Protein AF-A0A920GKU1-F1 (afdb_monomer_lite)

Sequence (87 aa):
MLPTEESHFTRREATEGWRLSCQTPVKQDLKIQVPEEVFGVKQWECTVESNENVATFIKELVLRLPEGESVDFRAVDTCSWSARPTR

Secondary structure (DSSP, 8-state):
--TTTGGGS-HHHHHTT---TTT----S-------GGGGG-----PEEEEEEEEETTEEEEEEEPPTT----PPTT------PPPP-

Structure (mmCIF, N/CA/C/O backbone):
data_AF-A0A920GKU1-F1
#
_entry.id   AF-A0A920GKU1-F1
#
loop_
_atom_site.group_PDB
_atom_site.id
_atom_site.type_symbol
_atom_site.label_atom_id
_atom_site.label_alt_id
_atom_site.label_comp_id
_atom_site.label_asym_id
_atom_site.label_entity_id
_atom_site.label_seq_id
_atom_site.pdbx_PDB_ins_code
_atom_site.Cartn_x
_atom_site.Cartn_y
_atom_site.Cartn_z
_atom_site.occupancy
_atom_site.B_iso_or_equiv
_atom_site.auth_seq_id
_atom_site.auth_comp_id
_atom_site.auth_asym_id
_atom_site.auth_atom_id
_atom_site.pdbx_PDB_model_num
ATOM 1 N N . MET A 1 1 ? -9.122 10.970 21.525 1.00 70.00 1 MET A N 1
ATOM 2 C CA . MET A 1 1 ? -8.676 11.018 20.123 1.00 70.00 1 MET A CA 1
ATOM 3 C C . MET A 1 1 ? -7.351 11.752 20.111 1.00 70.00 1 MET A C 1
ATOM 5 O O . MET A 1 1 ? -7.208 12.654 20.931 1.00 70.00 1 MET A O 1
ATOM 9 N N . LEU A 1 2 ? -6.362 11.309 19.336 1.00 75.44 2 LEU A N 1
ATOM 10 C CA . LEU A 1 2 ? -5.076 12.010 19.264 1.00 75.44 2 LEU A CA 1
ATOM 11 C C . LEU A 1 2 ? -5.246 13.314 18.462 1.00 75.44 2 LEU A C 1
ATOM 13 O O . LEU A 1 2 ? -6.029 13.320 17.513 1.00 75.44 2 LEU A O 1
ATOM 17 N N . PRO A 1 3 ? -4.498 14.393 18.770 1.00 77.94 3 PRO A N 1
ATOM 18 C CA . PRO A 1 3 ? -4.581 15.651 18.017 1.00 77.94 3 PRO A CA 1
ATOM 19 C C . PRO A 1 3 ? -4.302 15.492 16.515 1.00 77.94 3 PRO A C 1
ATOM 21 O O . PRO A 1 3 ? -4.814 16.249 15.700 1.00 77.94 3 PRO A O 1
ATOM 24 N N . THR A 1 4 ? -3.514 14.482 16.136 1.00 77.94 4 THR A N 1
ATOM 25 C CA . THR A 1 4 ? -3.204 14.146 14.738 1.00 77.94 4 THR A CA 1
ATOM 26 C C . THR A 1 4 ? -4.375 13.514 13.988 1.00 77.94 4 THR A C 1
ATOM 28 O O . THR A 1 4 ? -4.380 13.521 12.764 1.00 77.94 4 THR A O 1
ATOM 31 N N . GLU A 1 5 ? -5.366 12.972 14.696 1.00 78.62 5 GLU A N 1
ATOM 32 C CA . GLU A 1 5 ? -6.553 12.366 14.093 1.00 78.62 5 GLU A CA 1
ATOM 33 C C . GLU A 1 5 ? -7.670 13.401 13.886 1.00 78.62 5 GLU A C 1
ATOM 35 O O . GLU A 1 5 ? -8.523 13.207 13.027 1.00 78.62 5 GLU A O 1
ATOM 40 N N . GLU A 1 6 ? -7.681 14.510 14.634 1.00 78.00 6 GLU A N 1
ATOM 41 C CA . GLU A 1 6 ? -8.790 15.480 14.639 1.00 78.00 6 GLU A CA 1
ATOM 42 C C . GLU A 1 6 ? -9.059 16.122 13.270 1.00 78.00 6 GLU A C 1
ATOM 44 O O . GLU A 1 6 ? -10.204 16.443 12.966 1.00 78.00 6 GLU A O 1
ATOM 49 N N . SER A 1 7 ? -8.041 16.274 12.416 1.00 81.25 7 SER A N 1
ATOM 50 C CA . SER A 1 7 ? -8.213 16.809 11.057 1.00 81.25 7 SER A CA 1
ATOM 51 C C . SER A 1 7 ? -8.841 15.820 10.074 1.00 81.25 7 SER A C 1
ATOM 53 O O . SER A 1 7 ? -9.274 16.231 9.000 1.00 81.25 7 SER A O 1
ATOM 55 N N . HIS A 1 8 ? -8.864 14.528 10.406 1.00 82.69 8 HIS A N 1
ATOM 56 C CA . HIS A 1 8 ? -9.346 13.470 9.517 1.00 82.69 8 HIS A CA 1
ATOM 57 C C . HIS A 1 8 ? -10.809 13.097 9.750 1.00 82.69 8 HIS A C 1
ATOM 59 O O . HIS A 1 8 ? -11.369 12.359 8.944 1.00 82.69 8 HIS A O 1
ATOM 65 N N . PHE A 1 9 ? -11.431 13.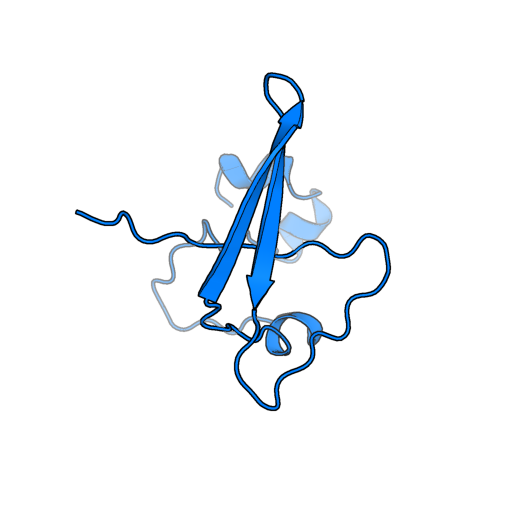604 10.816 1.00 85.56 9 PHE A N 1
ATOM 66 C CA . PHE A 1 9 ? -12.791 13.235 11.188 1.00 85.56 9 PHE A CA 1
ATOM 67 C C . PHE A 1 9 ? -13.636 14.449 11.550 1.00 85.56 9 PHE A C 1
ATOM 69 O O . PHE A 1 9 ? -13.178 15.437 12.123 1.00 85.56 9 PHE A O 1
ATOM 76 N N . THR A 1 10 ? -14.925 14.346 11.268 1.00 86.56 10 THR A N 1
ATOM 77 C CA . THR A 1 10 ? -15.926 15.288 11.751 1.00 86.56 10 THR A CA 1
ATOM 78 C C . THR A 1 10 ? -16.187 15.077 13.245 1.00 86.56 10 THR A C 1
ATOM 80 O O . THR A 1 10 ? -15.956 14.006 13.811 1.00 86.56 10 THR A O 1
ATOM 83 N N . ARG A 1 11 ? -16.763 16.087 13.914 1.00 84.19 11 ARG A N 1
ATOM 84 C CA . ARG A 1 11 ? -17.154 15.974 15.335 1.00 84.19 11 ARG A CA 1
ATOM 85 C C . ARG A 1 11 ? -18.101 14.796 15.603 1.00 84.19 11 ARG A C 1
ATOM 87 O O . ARG A 1 11 ? -18.082 14.230 16.696 1.00 84.19 11 ARG A O 1
ATOM 94 N N . ARG A 1 12 ? -18.931 14.436 14.620 1.00 87.38 12 ARG A N 1
ATOM 95 C CA . ARG A 1 12 ? -19.875 13.321 14.725 1.00 87.38 12 ARG A CA 1
ATOM 96 C C . ARG A 1 12 ? -19.146 11.978 14.723 1.00 87.38 12 ARG A C 1
ATOM 98 O O . ARG A 1 12 ? -19.348 11.197 15.644 1.00 87.38 12 ARG A O 1
ATOM 105 N N . GLU A 1 13 ? -18.247 11.760 13.771 1.00 84.62 13 GLU A N 1
ATOM 106 C CA . GLU A 1 13 ? -17.438 10.535 13.670 1.00 84.62 13 GLU A CA 1
ATOM 107 C C . GLU A 1 13 ? -16.530 10.357 14.896 1.00 84.62 13 GLU A C 1
ATOM 109 O O . GLU A 1 13 ? -16.417 9.265 15.450 1.00 84.62 13 GLU A O 1
ATOM 114 N N . ALA A 1 14 ? -15.965 11.451 15.416 1.00 83.56 14 ALA A N 1
ATOM 115 C CA . ALA A 1 14 ? -15.209 11.418 16.667 1.00 83.56 14 ALA A CA 1
ATOM 116 C C . ALA A 1 14 ? -16.062 10.945 17.865 1.00 83.56 14 ALA A C 1
ATOM 118 O O . ALA A 1 14 ? -15.572 10.202 18.720 1.00 83.56 14 ALA A O 1
ATOM 119 N N . THR A 1 15 ? -17.339 11.345 17.915 1.00 83.81 15 THR A N 1
ATOM 120 C CA . THR A 1 15 ? -18.294 10.933 18.964 1.00 83.81 15 THR A CA 1
ATOM 121 C C . THR A 1 15 ? -18.734 9.478 18.790 1.00 83.81 15 THR A C 1
ATOM 123 O O . THR A 1 15 ? -18.907 8.765 19.774 1.00 83.81 15 THR A O 1
ATOM 126 N N . GLU A 1 16 ? -18.852 9.017 17.544 1.00 85.69 16 GLU A N 1
ATOM 127 C CA . GLU A 1 16 ? -19.141 7.624 17.181 1.00 85.69 16 GLU A CA 1
ATOM 128 C C . GLU A 1 16 ? -17.924 6.690 17.367 1.00 85.69 16 GLU A C 1
ATOM 130 O O . GLU A 1 16 ? -18.025 5.484 17.159 1.00 85.69 16 GLU A O 1
ATOM 135 N N . GLY A 1 17 ? -16.779 7.219 17.818 1.00 83.44 17 GLY A N 1
ATOM 136 C CA . GLY A 1 17 ? -15.615 6.422 18.205 1.00 83.44 17 GLY A CA 1
ATOM 137 C C . GLY A 1 17 ? -14.673 6.065 17.058 1.00 83.44 17 GLY A C 1
ATOM 138 O O . GLY A 1 17 ? -13.832 5.182 17.232 1.00 83.44 17 GLY A O 1
ATOM 139 N N . TRP A 1 18 ? -14.763 6.758 15.921 1.00 84.75 18 TRP A N 1
ATOM 140 C CA . TRP A 1 18 ? -13.854 6.555 14.796 1.00 84.75 18 TRP A CA 1
ATOM 141 C C . TRP A 1 18 ? -12.404 6.881 15.188 1.00 84.75 18 TRP A C 1
ATOM 143 O O . TRP A 1 18 ? -12.126 7.749 16.030 1.00 84.75 18 TRP A O 1
ATOM 153 N N . ARG A 1 19 ? -11.473 6.117 14.615 1.00 86.62 19 ARG A N 1
ATOM 154 C CA . ARG A 1 19 ? -10.037 6.145 14.917 1.00 86.62 19 ARG A CA 1
ATOM 155 C C . ARG A 1 19 ? -9.227 5.791 13.676 1.00 86.62 19 ARG A C 1
ATOM 157 O O . ARG A 1 19 ? -9.653 4.945 12.891 1.00 86.62 19 ARG A O 1
ATOM 164 N N . LEU A 1 20 ? -8.041 6.380 13.526 1.00 85.38 20 LEU A N 1
ATOM 165 C CA . LEU A 1 20 ? -7.081 5.953 12.509 1.00 85.38 20 LEU A CA 1
ATOM 166 C C . LEU A 1 20 ? -6.400 4.667 12.978 1.00 85.38 20 LEU A C 1
ATOM 168 O O . LEU A 1 20 ? -5.673 4.656 13.976 1.00 85.38 20 LEU A O 1
ATOM 172 N N . SER A 1 21 ? -6.599 3.582 12.231 1.00 83.69 21 SER A N 1
ATOM 173 C CA . SER A 1 21 ? -6.024 2.269 12.545 1.00 83.69 21 SER A CA 1
ATOM 174 C C . SER A 1 21 ? -4.493 2.294 12.609 1.00 83.69 21 SER A C 1
ATOM 176 O O . SER A 1 21 ? -3.906 1.654 13.475 1.00 83.69 21 SER A O 1
ATOM 178 N N . CYS A 1 22 ? -3.840 3.088 11.758 1.00 81.44 22 CYS A N 1
ATOM 179 C CA . CYS A 1 22 ? -2.382 3.213 11.713 1.00 81.44 22 CYS A CA 1
ATOM 180 C C . CYS A 1 22 ? -1.772 3.983 12.898 1.00 81.44 22 CYS A C 1
ATOM 182 O O . CYS A 1 22 ? -0.583 3.830 13.167 1.00 81.44 22 CYS A O 1
ATOM 184 N N . GLN A 1 23 ? -2.557 4.806 13.601 1.00 80.62 23 GLN A N 1
ATOM 185 C CA . GLN A 1 23 ? -2.073 5.670 14.688 1.00 80.62 23 GLN A CA 1
ATOM 186 C C . GLN A 1 23 ? -2.619 5.277 16.066 1.00 80.62 23 GLN A C 1
ATOM 188 O O . GLN A 1 23 ? -2.189 5.834 17.075 1.00 80.62 23 GLN A O 1
ATOM 193 N N . THR A 1 24 ? -3.548 4.320 16.139 1.00 81.62 24 THR A N 1
ATOM 194 C CA . THR A 1 24 ? -4.190 3.931 17.398 1.00 81.62 24 THR A CA 1
ATOM 195 C C . THR A 1 24 ? -3.427 2.792 18.081 1.00 81.62 24 THR A C 1
ATOM 197 O O . THR A 1 24 ? -3.453 1.663 17.592 1.00 81.62 24 THR A O 1
ATOM 200 N N . PRO A 1 25 ? -2.777 3.028 19.237 1.00 81.31 25 PRO A N 1
ATOM 201 C CA . PRO A 1 25 ? -2.108 1.961 19.970 1.00 81.31 25 PRO A CA 1
ATOM 202 C C . PRO A 1 25 ? -3.131 1.002 20.597 1.00 81.31 25 PRO A C 1
ATOM 204 O O . PRO A 1 25 ? -4.007 1.419 21.359 1.00 81.31 25 PRO A O 1
ATOM 207 N N . VAL A 1 26 ? -2.978 -0.296 20.333 1.00 85.38 26 VAL A N 1
ATOM 208 C CA . VAL A 1 26 ? -3.819 -1.358 20.905 1.00 85.38 26 VAL A CA 1
ATOM 209 C C . VAL A 1 26 ? -3.210 -1.819 22.229 1.00 85.38 26 VAL A C 1
ATOM 211 O O . VAL A 1 26 ? -2.164 -2.460 22.250 1.00 85.38 26 VAL A O 1
ATOM 214 N N . LYS A 1 27 ? -3.836 -1.441 23.350 1.00 85.19 27 LYS A N 1
ATOM 215 C CA . LYS A 1 27 ? -3.351 -1.752 24.714 1.00 85.19 27 LYS A CA 1
ATOM 216 C C . LYS A 1 27 ? -4.226 -2.747 25.483 1.00 85.19 27 LYS A C 1
ATOM 218 O O . LYS A 1 27 ? -3.861 -3.148 26.581 1.00 85.19 27 LYS A O 1
ATOM 223 N N . GLN A 1 28 ? -5.382 -3.094 24.934 1.00 86.12 28 GLN A N 1
ATOM 224 C CA . GLN A 1 28 ? -6.370 -4.011 25.502 1.00 86.12 28 GLN A CA 1
ATOM 225 C C . GLN A 1 28 ? -7.188 -4.616 24.359 1.00 86.12 28 GLN A C 1
ATOM 227 O O . GLN A 1 28 ? -7.124 -4.102 23.240 1.00 86.12 28 GLN A O 1
ATOM 232 N N . ASP A 1 29 ? -7.962 -5.660 24.640 1.00 86.06 29 ASP A N 1
ATOM 233 C CA . ASP A 1 29 ? -8.835 -6.284 23.646 1.00 86.06 29 ASP A CA 1
ATOM 234 C C . ASP A 1 29 ? -9.859 -5.273 23.107 1.00 86.06 29 ASP A C 1
ATOM 236 O O . ASP A 1 29 ? -10.543 -4.581 23.866 1.00 86.06 29 ASP A O 1
ATOM 240 N N . LEU A 1 30 ? -9.961 -5.180 21.779 1.00 87.25 30 LEU A N 1
ATOM 241 C CA . LEU A 1 30 ? -10.850 -4.253 21.081 1.00 87.25 30 LEU A CA 1
ATOM 242 C C . LEU A 1 30 ? -11.860 -5.023 20.233 1.00 87.25 30 LEU A C 1
ATOM 244 O O . LEU A 1 30 ? -11.518 -5.990 19.555 1.00 87.25 30 LEU A O 1
ATOM 248 N N . LYS A 1 31 ? -13.101 -4.538 20.211 1.00 84.81 31 LYS A N 1
ATOM 249 C CA . LYS A 1 31 ? -14.085 -4.907 19.190 1.00 84.81 31 LYS A CA 1
ATOM 250 C C . LYS A 1 31 ? -14.124 -3.784 18.162 1.00 84.81 31 LYS A C 1
ATOM 252 O O . LYS A 1 31 ? -14.548 -2.680 18.494 1.00 84.81 31 LYS A O 1
ATOM 257 N N . ILE A 1 32 ? -13.656 -4.063 16.950 1.00 87.00 32 ILE A N 1
ATOM 258 C CA . ILE A 1 32 ? -13.615 -3.101 15.845 1.00 87.00 32 ILE A CA 1
ATOM 259 C C . ILE A 1 32 ? -14.492 -3.583 14.693 1.00 87.00 32 ILE A C 1
ATOM 261 O O . ILE A 1 32 ? -14.675 -4.785 14.504 1.00 87.00 32 ILE A O 1
ATOM 265 N N . GLN A 1 33 ? -15.025 -2.636 13.932 1.00 84.62 33 GLN A N 1
ATOM 266 C CA . GLN A 1 33 ? -15.690 -2.898 12.662 1.00 84.62 33 GLN A CA 1
ATOM 267 C C . GLN A 1 33 ? -14.771 -2.405 11.551 1.00 84.62 33 GLN A C 1
ATOM 269 O O . GLN A 1 33 ? -14.254 -1.291 11.624 1.00 84.62 33 GLN A O 1
ATOM 274 N N . VAL A 1 34 ? -14.538 -3.256 10.558 1.00 83.25 34 VAL A N 1
ATOM 275 C CA . VAL A 1 34 ? -13.686 -2.952 9.408 1.00 83.25 34 VAL A CA 1
ATOM 276 C C . VAL A 1 34 ? -14.517 -3.190 8.147 1.00 83.25 34 VAL A C 1
ATOM 278 O O . VAL A 1 34 ? -15.250 -4.182 8.111 1.00 83.25 34 VAL A O 1
ATOM 281 N N . PRO A 1 35 ? -14.443 -2.307 7.137 1.00 80.75 35 PRO A N 1
ATOM 282 C CA . PRO A 1 35 ? -15.097 -2.527 5.852 1.00 80.75 35 PRO A CA 1
ATOM 283 C C . PRO A 1 35 ? -14.686 -3.864 5.222 1.00 80.75 35 PRO A C 1
ATOM 285 O O . PRO A 1 35 ? -13.516 -4.246 5.274 1.00 80.75 35 PRO A O 1
ATOM 288 N N . GLU A 1 36 ? -15.637 -4.565 4.598 1.00 76.31 36 GLU A N 1
ATOM 289 C CA . GLU A 1 36 ? -15.395 -5.897 4.017 1.00 76.31 36 GLU A CA 1
ATOM 290 C C . GLU A 1 36 ? -14.346 -5.885 2.891 1.00 76.31 36 GLU A C 1
ATOM 292 O O . GLU A 1 36 ? -13.612 -6.851 2.696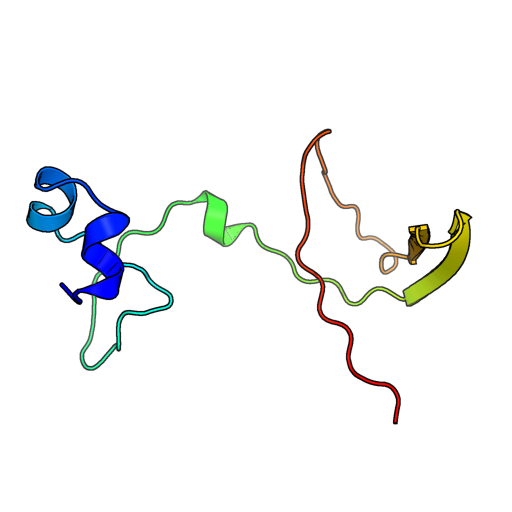 1.00 76.31 36 GLU A O 1
ATOM 297 N N . GLU A 1 37 ? -14.214 -4.757 2.195 1.00 68.12 37 GLU A N 1
ATOM 298 C CA . GLU A 1 37 ? -13.228 -4.527 1.133 1.00 68.12 37 GLU A CA 1
ATOM 299 C C . GLU A 1 37 ? -11.770 -4.685 1.594 1.00 68.12 37 GLU A C 1
ATOM 301 O O . GLU A 1 37 ? -10.915 -5.096 0.810 1.00 68.12 37 GLU A O 1
ATOM 306 N N . VAL A 1 38 ? -11.474 -4.437 2.876 1.00 68.44 38 VAL A N 1
ATOM 307 C CA . VAL A 1 38 ? -10.106 -4.531 3.414 1.00 68.44 38 VAL A CA 1
ATOM 308 C C . VAL A 1 38 ? -9.614 -5.982 3.457 1.00 68.44 38 VAL A C 1
ATOM 310 O O . VAL A 1 38 ? -8.412 -6.233 3.389 1.00 68.44 38 VAL A O 1
ATOM 313 N N . PHE A 1 39 ? -10.520 -6.960 3.512 1.00 66.62 39 PHE A N 1
ATOM 314 C CA . PHE A 1 39 ? -10.150 -8.378 3.540 1.00 66.62 39 PHE A CA 1
ATOM 315 C C . PHE A 1 39 ? -9.713 -8.923 2.171 1.00 66.62 39 PHE A C 1
ATOM 317 O O . PHE A 1 39 ? -9.178 -10.027 2.103 1.00 66.62 39 PHE A O 1
ATOM 324 N N . GLY A 1 40 ? -9.911 -8.165 1.086 1.00 65.75 40 GLY A N 1
ATOM 325 C CA . GLY A 1 40 ? -9.553 -8.573 -0.275 1.00 65.75 40 GLY A CA 1
ATOM 326 C C . GLY A 1 40 ? -8.095 -8.317 -0.669 1.00 65.75 40 GLY A C 1
ATOM 327 O O . GLY A 1 40 ? -7.707 -8.645 -1.791 1.00 65.75 40 GLY A O 1
ATOM 328 N N . VAL A 1 41 ? -7.281 -7.723 0.209 1.00 70.19 41 VAL A N 1
ATOM 329 C CA . VAL A 1 41 ? -5.904 -7.339 -0.129 1.00 70.19 41 VAL A CA 1
ATOM 330 C C . VAL A 1 41 ? -5.023 -8.583 -0.244 1.00 70.19 41 VAL A C 1
ATOM 332 O O . VAL A 1 41 ? -4.724 -9.252 0.745 1.00 70.19 41 VAL A O 1
ATOM 335 N N . LYS A 1 42 ? -4.571 -8.872 -1.465 1.00 74.50 42 LYS A N 1
ATOM 336 C CA . LYS A 1 42 ? -3.554 -9.886 -1.749 1.00 74.50 42 LYS A CA 1
ATOM 337 C C . LYS A 1 42 ? -2.195 -9.217 -1.938 1.00 74.50 42 LYS A C 1
ATOM 339 O O . LYS A 1 42 ? -2.096 -8.127 -2.493 1.00 74.50 42 LYS A O 1
ATOM 344 N N . GLN A 1 43 ? -1.148 -9.882 -1.465 1.00 81.31 43 GLN A N 1
ATOM 345 C CA . GLN A 1 43 ? 0.233 -9.481 -1.697 1.00 81.31 43 GLN A CA 1
ATOM 346 C C . GLN A 1 43 ? 0.868 -10.470 -2.670 1.00 81.31 43 GLN A C 1
ATOM 348 O O . GLN A 1 43 ? 0.805 -11.678 -2.448 1.00 81.31 43 GLN A O 1
ATOM 353 N N . TRP A 1 44 ? 1.515 -9.951 -3.711 1.00 85.31 44 TRP A N 1
ATOM 354 C CA . TRP A 1 44 ? 2.245 -10.750 -4.690 1.00 85.31 44 TRP A CA 1
ATOM 355 C C . TRP A 1 44 ? 3.736 -10.434 -4.630 1.00 85.31 44 TRP A C 1
ATOM 357 O O . TRP A 1 44 ? 4.138 -9.287 -4.421 1.00 85.31 44 TRP A O 1
ATOM 367 N N . GLU A 1 45 ? 4.558 -11.460 -4.824 1.00 85.50 45 GLU A N 1
ATOM 368 C CA . GLU A 1 45 ? 5.984 -11.297 -5.078 1.00 85.50 45 GLU A CA 1
ATOM 369 C C . GLU A 1 45 ? 6.198 -11.273 -6.594 1.00 85.50 45 GLU A C 1
ATOM 371 O O . GLU A 1 45 ? 6.069 -12.291 -7.271 1.00 85.50 45 GLU A O 1
ATOM 376 N N . CYS A 1 46 ? 6.452 -10.081 -7.133 1.00 88.69 46 CYS A N 1
ATOM 377 C CA . CYS A 1 46 ? 6.603 -9.860 -8.570 1.00 88.69 46 CYS A CA 1
ATOM 378 C C . CYS A 1 46 ? 8.081 -9.763 -8.957 1.00 88.69 46 CYS A C 1
ATOM 380 O O . CYS A 1 46 ? 8.899 -9.238 -8.200 1.00 88.69 46 CYS A O 1
ATOM 382 N N . THR A 1 47 ? 8.415 -10.194 -10.174 1.00 88.06 47 THR A N 1
ATOM 383 C CA . THR A 1 47 ? 9.758 -10.000 -10.745 1.00 88.06 47 THR A CA 1
ATOM 384 C C . THR A 1 47 ? 9.769 -8.761 -11.633 1.00 88.06 47 THR A C 1
ATOM 386 O O . THR A 1 47 ? 8.856 -8.569 -12.433 1.00 88.06 47 THR A O 1
ATOM 389 N N . VAL A 1 48 ? 10.794 -7.914 -11.512 1.00 91.56 48 VAL A N 1
ATOM 390 C CA . VAL A 1 48 ? 10.969 -6.768 -12.418 1.00 91.56 48 VAL A CA 1
ATOM 391 C C . VAL A 1 48 ? 11.386 -7.286 -13.790 1.00 91.56 48 VAL A C 1
ATOM 393 O O . VAL A 1 48 ? 12.432 -7.917 -13.917 1.00 91.56 48 VAL A O 1
ATOM 396 N N . GLU A 1 49 ? 10.567 -7.021 -14.803 1.00 91.88 49 GLU A N 1
ATOM 397 C CA . GLU A 1 49 ? 10.829 -7.424 -16.185 1.00 91.88 49 GLU A CA 1
ATOM 398 C C . GLU A 1 49 ? 11.549 -6.320 -16.963 1.00 91.88 49 GLU A C 1
ATOM 400 O O . GLU A 1 49 ? 12.510 -6.601 -17.676 1.00 91.88 49 GLU A O 1
ATOM 405 N N . SER A 1 50 ? 11.149 -5.059 -16.772 1.00 90.38 50 SER A N 1
ATOM 406 C CA . SER A 1 50 ? 11.848 -3.903 -17.342 1.00 90.38 50 SER A CA 1
ATOM 407 C C . SER A 1 50 ? 11.706 -2.650 -16.472 1.00 90.38 50 SER A C 1
ATOM 409 O O . SER A 1 50 ? 10.820 -2.554 -15.617 1.00 90.38 50 SER A O 1
ATOM 411 N N . ASN A 1 51 ? 12.626 -1.700 -16.660 1.00 91.50 51 ASN A N 1
ATOM 412 C CA . ASN A 1 51 ? 12.647 -0.412 -15.962 1.00 91.50 51 ASN A CA 1
ATOM 413 C C . ASN A 1 51 ? 13.281 0.669 -16.856 1.00 91.50 51 ASN A C 1
ATOM 415 O O . ASN A 1 51 ? 14.358 1.201 -16.560 1.00 91.50 51 ASN A O 1
ATOM 419 N N . GLU A 1 52 ? 12.639 0.928 -17.992 1.00 92.19 52 GLU A N 1
ATOM 420 C CA . GLU A 1 52 ? 13.163 1.788 -19.054 1.00 92.19 52 GLU A CA 1
ATOM 421 C C . GLU A 1 5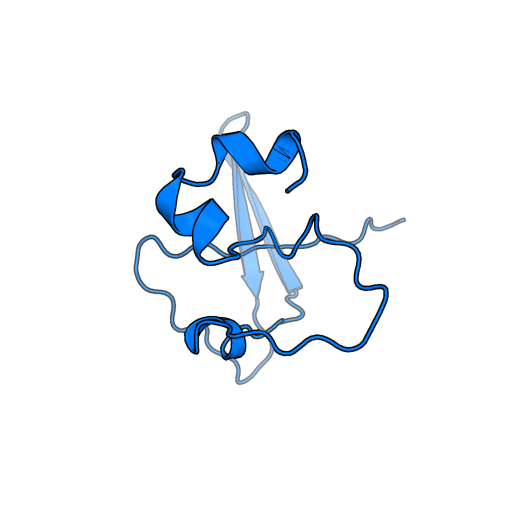2 ? 12.856 3.266 -18.794 1.00 92.19 52 GLU A C 1
ATOM 423 O O . GLU A 1 52 ? 11.819 3.621 -18.234 1.00 92.19 52 GLU A O 1
ATOM 428 N N . ASN A 1 53 ? 13.745 4.162 -19.226 1.00 92.19 53 ASN A N 1
ATOM 429 C CA . ASN A 1 53 ? 13.500 5.602 -19.139 1.00 92.19 53 ASN A CA 1
ATOM 430 C C . ASN A 1 53 ? 12.633 6.052 -20.327 1.00 92.19 53 ASN A C 1
ATOM 432 O O . ASN A 1 53 ? 13.102 6.046 -21.463 1.00 92.19 53 ASN A O 1
ATOM 436 N N . VAL A 1 54 ? 11.407 6.510 -20.067 1.00 93.62 54 VAL A N 1
ATOM 437 C CA . VAL A 1 54 ? 10.508 7.075 -21.097 1.00 93.62 54 VAL A CA 1
ATOM 438 C C . VAL A 1 54 ? 10.611 8.600 -21.199 1.00 93.62 54 VAL A C 1
ATOM 440 O O . VAL A 1 54 ? 10.240 9.189 -22.211 1.00 93.62 54 VAL A O 1
ATOM 443 N N . ALA A 1 55 ? 11.153 9.253 -20.169 1.00 93.44 55 ALA A N 1
ATOM 444 C CA . ALA A 1 55 ? 11.526 10.666 -20.179 1.00 93.44 55 ALA A CA 1
ATOM 445 C C . ALA A 1 55 ? 12.719 10.913 -19.241 1.00 93.44 55 ALA A C 1
ATOM 447 O O . ALA A 1 55 ? 13.163 10.005 -18.540 1.00 93.44 55 ALA A O 1
ATOM 448 N N . THR A 1 56 ? 13.208 12.158 -19.164 1.00 90.06 56 THR A N 1
ATOM 449 C CA . THR A 1 56 ? 14.356 12.544 -18.316 1.00 90.06 56 THR A CA 1
ATOM 450 C C . THR A 1 56 ? 14.210 12.094 -16.858 1.00 90.06 56 THR A C 1
ATOM 452 O O . THR A 1 56 ? 15.196 11.713 -16.233 1.00 90.06 56 THR A O 1
ATOM 455 N N . PHE A 1 57 ? 12.982 12.114 -16.329 1.00 93.38 57 PHE A N 1
ATOM 456 C CA . PHE A 1 57 ? 12.677 11.762 -14.937 1.00 93.38 57 PHE A CA 1
ATOM 457 C C . PHE A 1 57 ? 11.531 10.751 -14.791 1.00 93.38 57 PHE A C 1
ATOM 459 O O . PHE A 1 57 ? 11.022 10.570 -13.689 1.00 93.38 57 PHE A O 1
ATOM 466 N N . ILE A 1 58 ? 11.104 10.106 -15.882 1.00 91.50 58 ILE A N 1
ATOM 467 C CA . ILE A 1 58 ? 9.998 9.140 -15.857 1.00 91.50 58 ILE A CA 1
ATOM 468 C C . ILE A 1 58 ? 10.523 7.799 -16.340 1.00 91.50 58 ILE A C 1
ATOM 470 O O . ILE A 1 58 ? 11.095 7.708 -17.429 1.00 91.50 58 ILE A O 1
ATOM 474 N N . LYS A 1 59 ? 10.302 6.771 -15.523 1.00 92.62 59 LYS A N 1
ATOM 475 C CA . LYS A 1 59 ? 10.593 5.388 -15.874 1.00 92.62 59 LYS A CA 1
ATOM 476 C C . LYS A 1 59 ? 9.310 4.588 -16.005 1.00 92.62 59 LYS A C 1
ATOM 478 O O . LYS A 1 59 ? 8.403 4.750 -15.191 1.00 92.62 59 LYS A O 1
ATOM 483 N N . GLU A 1 60 ? 9.265 3.729 -17.008 1.00 93.50 60 GLU A N 1
ATOM 484 C CA . GLU A 1 60 ? 8.247 2.700 -17.137 1.00 93.50 60 GLU A CA 1
ATOM 485 C C . GLU A 1 60 ? 8.749 1.436 -16.446 1.00 93.50 60 GLU A C 1
ATOM 487 O O . GLU A 1 60 ? 9.772 0.869 -16.827 1.00 93.50 60 GLU A O 1
ATOM 492 N N . LEU A 1 61 ? 8.032 1.017 -15.406 1.00 92.06 61 LEU A N 1
ATOM 493 C CA . LEU A 1 61 ? 8.320 -0.205 -14.674 1.00 92.06 61 LEU A CA 1
ATOM 494 C C . LEU A 1 61 ? 7.318 -1.281 -15.076 1.00 92.06 61 LEU A C 1
ATOM 496 O O . LEU A 1 61 ? 6.129 -1.162 -14.779 1.00 92.06 61 LEU A O 1
ATOM 500 N N . VAL A 1 62 ? 7.818 -2.359 -15.671 1.00 90.88 62 VAL A N 1
ATOM 501 C CA . VAL A 1 62 ? 7.011 -3.536 -15.997 1.00 90.88 62 VAL A CA 1
ATOM 502 C C . VAL A 1 62 ? 7.319 -4.637 -14.990 1.00 90.88 62 VAL A C 1
ATOM 504 O O . VAL A 1 62 ? 8.472 -5.038 -14.807 1.00 90.88 62 VAL A O 1
ATOM 507 N N . LEU A 1 63 ? 6.275 -5.115 -14.313 1.00 89.88 63 LEU A N 1
ATOM 508 C CA . LEU A 1 63 ? 6.351 -6.174 -13.313 1.00 89.88 63 LEU A CA 1
ATOM 509 C C . LEU A 1 63 ? 5.663 -7.430 -13.834 1.00 89.88 63 LEU A C 1
ATOM 511 O O . LEU A 1 63 ? 4.516 -7.382 -14.277 1.00 89.88 63 LEU A O 1
ATOM 515 N N . ARG A 1 64 ? 6.345 -8.564 -13.708 1.00 88.81 64 ARG A N 1
ATOM 516 C CA . ARG A 1 64 ? 5.780 -9.878 -13.982 1.00 88.81 64 ARG A CA 1
ATOM 517 C C . ARG A 1 64 ? 5.164 -10.452 -12.713 1.00 88.81 64 ARG A C 1
ATOM 519 O O . ARG A 1 64 ? 5.859 -10.628 -11.708 1.00 88.81 64 ARG A O 1
ATOM 526 N N . LEU A 1 65 ? 3.870 -10.745 -12.784 1.00 88.44 65 LEU A N 1
ATOM 527 C CA . LEU A 1 65 ? 3.140 -11.468 -11.744 1.00 88.44 65 LEU A CA 1
ATOM 528 C C . LEU A 1 65 ? 3.563 -12.950 -11.716 1.00 88.44 65 LEU A C 1
ATOM 530 O O . LEU A 1 65 ? 3.976 -13.482 -12.751 1.00 88.44 65 LEU A O 1
ATOM 534 N N . PRO A 1 66 ? 3.470 -13.626 -10.558 1.00 87.38 66 PRO A N 1
ATOM 535 C CA . PRO A 1 66 ? 3.698 -15.065 -10.473 1.00 87.38 66 PRO A CA 1
ATOM 536 C C . PRO A 1 66 ? 2.698 -15.847 -11.340 1.00 87.38 66 PRO A C 1
ATOM 538 O O . PRO A 1 66 ? 1.580 -15.396 -11.595 1.00 87.38 66 PRO A O 1
ATOM 541 N N . GLU A 1 67 ? 3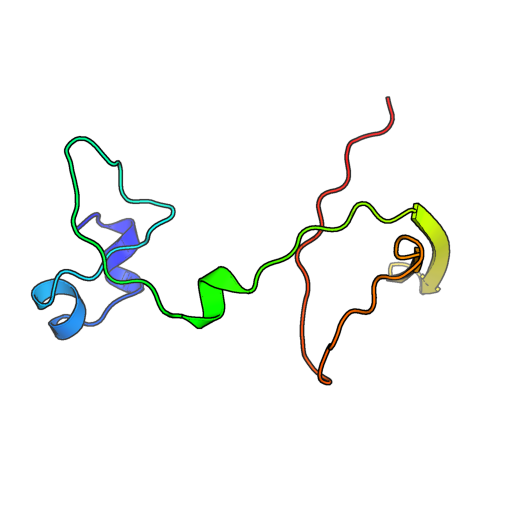.108 -17.028 -11.805 1.00 83.25 67 GLU A N 1
ATOM 542 C CA . GLU A 1 67 ? 2.281 -17.857 -12.687 1.00 83.25 67 GLU A CA 1
ATOM 543 C C . GLU A 1 67 ? 0.940 -18.217 -12.028 1.00 83.25 67 GLU A C 1
ATOM 545 O O . GLU A 1 67 ? 0.897 -18.697 -10.896 1.00 83.25 67 GLU A O 1
ATOM 550 N N . GLY A 1 68 ? -0.160 -18.001 -12.755 1.00 78.44 68 GLY A N 1
ATOM 551 C CA . GLY A 1 68 ? -1.517 -18.323 -12.298 1.00 78.44 68 GLY A CA 1
ATOM 552 C C . GLY A 1 68 ? -2.231 -17.216 -11.517 1.00 78.44 68 GLY A C 1
ATOM 553 O O . GLY A 1 68 ? -3.402 -17.387 -11.189 1.00 78.44 68 GLY A O 1
ATOM 554 N N . GLU A 1 69 ? -1.578 -16.080 -11.261 1.00 78.50 69 GLU A N 1
ATOM 555 C CA . GLU A 1 69 ? -2.194 -14.920 -10.611 1.00 78.50 69 GLU A CA 1
ATOM 556 C C . GLU A 1 69 ? -2.526 -13.825 -11.636 1.00 78.50 69 GLU A C 1
ATOM 558 O O . GLU A 1 69 ? -1.703 -13.447 -12.470 1.00 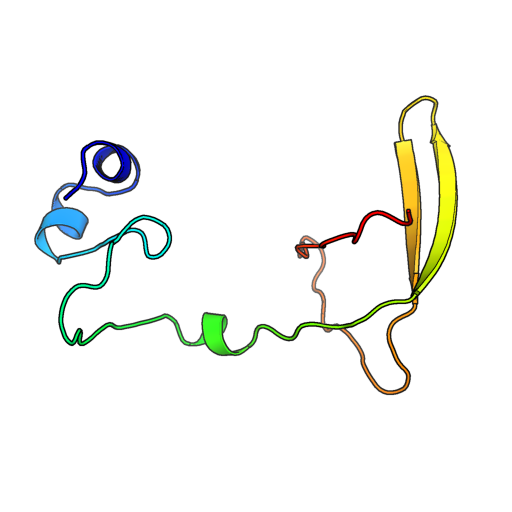78.50 69 GLU A O 1
ATOM 563 N N . SER A 1 70 ? -3.740 -13.281 -11.554 1.00 73.44 70 SER A N 1
ATOM 564 C CA . SER A 1 70 ? -4.181 -12.116 -12.322 1.00 73.44 70 SER A CA 1
ATOM 565 C C . SER A 1 70 ? -4.709 -11.056 -11.371 1.00 73.44 70 SER A C 1
ATOM 567 O O . SER A 1 70 ? -5.461 -11.372 -10.447 1.00 73.44 70 SER A O 1
ATOM 569 N N . VAL A 1 71 ? -4.346 -9.795 -11.603 1.00 73.81 71 VAL A N 1
ATOM 570 C CA . VAL A 1 71 ? -4.892 -8.689 -10.817 1.00 73.81 71 VAL A CA 1
ATOM 571 C C . VAL A 1 71 ? -6.072 -8.082 -11.565 1.00 73.81 71 VAL A C 1
ATOM 573 O O . VAL A 1 71 ? -5.906 -7.563 -12.668 1.00 73.81 71 VAL A O 1
ATOM 576 N N . ASP A 1 72 ? -7.258 -8.145 -10.960 1.00 71.00 72 ASP A N 1
ATOM 577 C CA . ASP A 1 72 ? -8.484 -7.522 -11.473 1.00 71.00 72 ASP A CA 1
ATOM 578 C C . ASP A 1 72 ? -8.471 -6.007 -11.215 1.00 71.00 72 ASP A C 1
ATOM 580 O O . ASP A 1 72 ? -9.281 -5.477 -10.454 1.00 71.00 72 ASP A O 1
ATOM 584 N N . PHE A 1 73 ? -7.529 -5.292 -11.833 1.00 75.56 73 PHE A N 1
ATOM 585 C CA . PHE A 1 73 ? -7.527 -3.835 -11.786 1.00 75.56 73 PHE A CA 1
ATOM 586 C C . PHE A 1 73 ? -8.587 -3.261 -12.716 1.00 75.56 73 PHE A C 1
ATOM 588 O O . PHE A 1 73 ? -8.653 -3.567 -13.909 1.00 75.56 73 PHE A O 1
ATOM 595 N N . ARG A 1 74 ? -9.376 -2.339 -12.181 1.00 72.25 74 ARG A N 1
ATOM 596 C CA . ARG A 1 74 ? -10.121 -1.370 -12.972 1.00 72.25 74 ARG A CA 1
ATOM 597 C C . ARG A 1 74 ? -9.193 -0.215 -13.328 1.00 72.25 74 ARG A C 1
ATOM 599 O O . ARG A 1 74 ? -8.208 0.067 -12.646 1.00 72.25 74 ARG A O 1
ATOM 606 N N . ALA A 1 75 ? -9.510 0.482 -14.416 1.00 70.75 75 ALA A N 1
ATOM 607 C CA . ALA A 1 75 ? -8.819 1.726 -14.726 1.00 70.75 75 ALA A CA 1
ATOM 608 C C . ALA A 1 75 ? -8.926 2.677 -13.518 1.00 70.75 75 ALA A C 1
ATOM 610 O O . ALA A 1 75 ? -10.016 2.816 -12.966 1.00 70.75 75 ALA A O 1
ATOM 611 N N . VAL A 1 76 ? -7.817 3.345 -13.168 1.00 71.94 76 VAL A N 1
ATOM 612 C CA . VAL A 1 76 ? -7.635 4.231 -11.992 1.00 71.94 76 VAL A CA 1
ATOM 613 C C . VAL A 1 76 ? -7.234 3.512 -10.693 1.00 71.94 76 VAL A C 1
ATOM 615 O O . VAL A 1 76 ? -6.791 4.175 -9.755 1.00 71.94 76 VAL A O 1
ATOM 618 N N . ASP A 1 77 ? -7.276 2.181 -10.639 1.00 80.81 77 ASP A N 1
ATOM 619 C CA . ASP A 1 77 ? -6.799 1.469 -9.455 1.00 80.81 77 ASP A CA 1
ATOM 620 C C . ASP A 1 77 ? -5.285 1.645 -9.269 1.00 80.81 77 ASP A C 1
ATOM 622 O O . ASP A 1 77 ? -4.505 1.727 -10.222 1.00 80.81 77 ASP A O 1
ATOM 626 N N . THR A 1 78 ? -4.866 1.720 -8.008 1.00 78.50 78 THR A N 1
ATOM 627 C CA . THR A 1 78 ? -3.462 1.892 -7.628 1.00 78.50 78 THR A CA 1
ATOM 628 C C . THR A 1 78 ? -3.046 0.771 -6.696 1.00 78.50 78 THR A C 1
ATOM 630 O O . THR A 1 78 ? -3.829 0.320 -5.861 1.00 78.50 78 THR A O 1
ATOM 633 N N . CYS A 1 79 ? -1.795 0.335 -6.819 1.00 80.44 79 CYS A N 1
ATOM 634 C CA . CYS A 1 79 ? -1.206 -0.630 -5.904 1.00 80.44 79 CYS A CA 1
ATOM 635 C C . CYS A 1 79 ? -0.059 -0.018 -5.113 1.00 80.44 79 CYS A C 1
ATOM 637 O O . CYS A 1 79 ? 0.734 0.771 -5.626 1.00 80.44 79 CYS A O 1
ATOM 639 N N . SER A 1 80 ? 0.038 -0.430 -3.852 1.00 82.62 80 SER A N 1
ATOM 640 C CA . SER A 1 80 ? 1.224 -0.192 -3.041 1.00 82.62 80 SER A CA 1
ATOM 641 C C . SER A 1 80 ? 2.277 -1.246 -3.363 1.00 82.62 80 SER A C 1
ATOM 643 O O . SER A 1 80 ? 1.962 -2.417 -3.570 1.00 82.62 80 SER A O 1
ATOM 645 N N . TRP A 1 81 ? 3.535 -0.828 -3.397 1.00 83.31 81 TRP A N 1
ATOM 646 C CA . TRP A 1 81 ? 4.673 -1.659 -3.753 1.00 83.31 81 TRP A CA 1
ATOM 647 C C . TRP A 1 81 ? 5.807 -1.392 -2.774 1.00 83.31 81 TRP A C 1
ATOM 649 O O . TRP A 1 81 ? 6.091 -0.251 -2.411 1.00 83.31 81 TRP A O 1
ATOM 659 N N . SER A 1 82 ? 6.450 -2.466 -2.328 1.00 84.00 82 SER A N 1
ATOM 660 C CA . SER A 1 82 ? 7.630 -2.403 -1.474 1.00 84.00 82 SER A CA 1
ATOM 661 C C . SER A 1 82 ? 8.803 -3.030 -2.212 1.00 84.00 82 SER A C 1
ATOM 663 O O . SER A 1 82 ? 8.789 -4.230 -2.484 1.00 84.00 82 SER A O 1
ATOM 665 N N . ALA A 1 83 ? 9.829 -2.240 -2.508 1.00 81.81 83 ALA A N 1
ATOM 666 C CA . ALA A 1 83 ? 11.091 -2.758 -3.014 1.00 81.81 83 ALA A CA 1
ATOM 667 C C . ALA A 1 83 ? 12.023 -3.053 -1.835 1.00 81.81 83 ALA A C 1
ATOM 669 O O . ALA A 1 83 ? 12.245 -2.194 -0.979 1.00 81.81 83 ALA A O 1
ATOM 670 N N . ARG A 1 84 ? 12.592 -4.261 -1.783 1.00 78.81 84 ARG A N 1
ATOM 671 C CA . ARG A 1 84 ? 13.716 -4.525 -0.879 1.0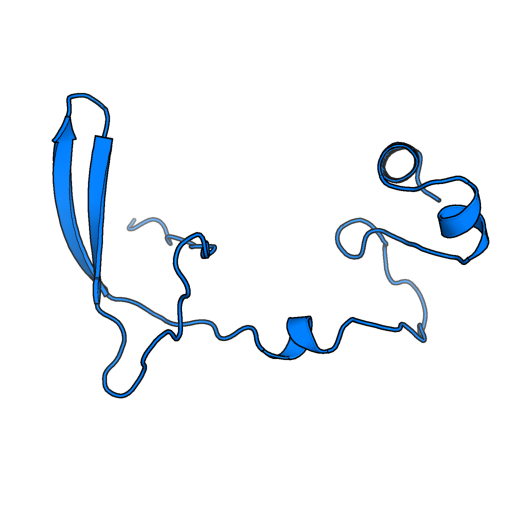0 78.81 84 ARG A CA 1
ATOM 672 C C . ARG A 1 84 ? 14.986 -3.980 -1.538 1.00 78.81 84 ARG A C 1
ATOM 674 O O . ARG A 1 84 ? 15.204 -4.286 -2.709 1.00 78.81 84 ARG A O 1
ATOM 681 N N . PRO A 1 85 ? 15.823 -3.205 -0.829 1.00 73.25 85 PRO A N 1
ATOM 682 C CA . PRO A 1 85 ? 17.105 -2.784 -1.372 1.00 73.25 85 PRO A CA 1
ATOM 683 C C . PRO A 1 85 ? 17.932 -4.025 -1.716 1.00 73.25 85 PRO A C 1
ATOM 685 O O . PRO A 1 85 ? 18.178 -4.869 -0.850 1.00 73.25 85 PRO A O 1
ATOM 688 N N . THR A 1 86 ? 18.360 -4.148 -2.968 1.00 66.56 86 THR A N 1
ATOM 689 C CA . THR A 1 86 ? 19.456 -5.051 -3.315 1.00 66.56 86 THR A CA 1
ATOM 690 C C . THR A 1 86 ? 20.728 -4.453 -2.730 1.00 66.56 86 THR A C 1
ATOM 692 O O . THR A 1 86 ? 21.026 -3.285 -2.978 1.00 66.56 86 THR A O 1
ATOM 695 N N . ARG A 1 87 ? 21.394 -5.233 -1.879 1.00 47.59 87 ARG A N 1
ATOM 696 C CA . ARG A 1 87 ? 22.649 -4.878 -1.211 1.00 47.59 87 ARG A CA 1
ATOM 697 C C . ARG A 1 87 ? 23.734 -4.455 -2.194 1.00 47.59 87 ARG A C 1
ATOM 699 O O . ARG A 1 87 ? 23.782 -5.063 -3.285 1.00 47.59 87 ARG A O 1
#

pLDDT: mean 82.11, std 8.04, range [47.59, 93.62]

Radius of gyration: 19.3 Å; chains: 1; bounding box: 42×35×47 Å

Foldseek 3Di:
DDPVCPVVDDPVCVVVPDDDPVPDDDPDDDDDDDDPVVVPDDDFDWDFPDWDDPDPPDTDTDTHTPPPDDDPDDPPDDDDDDDDDDD